Protein AF-A0A060BY42-F1 (afdb_monomer)

Structure (mmCIF, N/CA/C/O backbone):
data_AF-A0A060BY42-F1
#
_entry.id   AF-A0A060BY42-F1
#
loop_
_atom_site.group_PDB
_atom_site.id
_atom_site.type_symbol
_atom_site.label_atom_id
_atom_site.label_alt_id
_atom_site.label_comp_id
_atom_site.label_asym_id
_atom_site.label_entity_id
_atom_site.label_seq_id
_atom_site.pdbx_PDB_ins_code
_atom_site.Cartn_x
_atom_site.Cartn_y
_atom_site.Cartn_z
_atom_site.occupancy
_atom_site.B_iso_or_equiv
_atom_site.auth_seq_id
_atom_site.auth_comp_id
_atom_site.auth_asym_id
_atom_site.auth_atom_id
_atom_site.pdbx_PDB_model_num
ATOM 1 N N . MET A 1 1 ? -8.805 3.678 -10.107 1.00 89.75 1 MET A N 1
ATOM 2 C CA . MET A 1 1 ? -8.178 2.980 -8.961 1.00 89.75 1 MET A CA 1
ATOM 3 C C . MET A 1 1 ? -8.194 1.484 -9.227 1.00 89.75 1 MET A C 1
ATOM 5 O O . MET A 1 1 ? -9.092 1.037 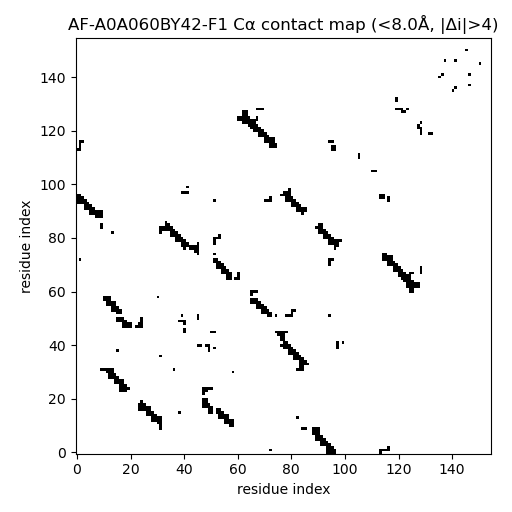-9.929 1.00 89.75 1 MET A O 1
ATOM 9 N N . SER A 1 2 ? -7.215 0.735 -8.718 1.00 96.62 2 SER A N 1
ATOM 10 C CA . SER A 1 2 ? -7.128 -0.723 -8.901 1.00 96.62 2 SER A CA 1
ATOM 11 C C . SER A 1 2 ? -7.958 -1.489 -7.869 1.00 96.62 2 SER A C 1
ATOM 13 O O . SER A 1 2 ? -8.522 -2.528 -8.190 1.00 96.62 2 SER A O 1
ATOM 15 N N . ALA A 1 3 ? -8.067 -0.961 -6.650 1.00 98.19 3 ALA A N 1
ATOM 16 C CA . ALA A 1 3 ? -8.959 -1.464 -5.611 1.00 98.19 3 ALA A CA 1
ATOM 17 C C . ALA A 1 3 ? -9.502 -0.310 -4.756 1.00 98.19 3 ALA A C 1
ATOM 19 O O . ALA A 1 3 ? -8.830 0.711 -4.593 1.00 98.19 3 ALA A O 1
ATOM 20 N N . SER A 1 4 ? -10.703 -0.498 -4.209 1.00 98.12 4 SER A N 1
ATOM 21 C CA . SER A 1 4 ? -11.350 0.382 -3.232 1.00 98.12 4 SER A CA 1
ATOM 22 C C . SER A 1 4 ? -12.171 -0.480 -2.277 1.00 98.12 4 SER A C 1
ATOM 24 O O . SER A 1 4 ? -12.924 -1.338 -2.737 1.00 98.12 4 SER A O 1
ATOM 26 N N . VAL A 1 5 ? -12.014 -0.271 -0.974 1.00 98.38 5 VAL A N 1
ATOM 27 C CA . VAL A 1 5 ? -12.710 -1.011 0.085 1.00 98.38 5 VAL A CA 1
ATOM 28 C C . VAL A 1 5 ? -13.320 -0.012 1.057 1.00 98.38 5 VAL A C 1
ATOM 30 O O . VAL A 1 5 ? -12.617 0.872 1.545 1.00 98.38 5 VAL A O 1
ATOM 33 N N . ASP A 1 6 ? -14.612 -0.179 1.329 1.00 98.25 6 ASP A N 1
ATOM 34 C CA . ASP A 1 6 ? -15.363 0.618 2.297 1.00 98.25 6 ASP A CA 1
ATOM 35 C C . ASP A 1 6 ? -15.526 -0.169 3.604 1.00 98.25 6 ASP A C 1
ATOM 37 O O . ASP A 1 6 ? -15.841 -1.362 3.594 1.00 98.25 6 ASP A O 1
ATOM 41 N N . PHE A 1 7 ? -15.304 0.505 4.728 1.00 98.12 7 PHE A N 1
ATOM 42 C CA . PHE A 1 7 ? -15.380 -0.023 6.085 1.00 98.12 7 PHE A CA 1
ATOM 43 C C . PHE A 1 7 ? -16.527 0.651 6.841 1.00 98.12 7 PHE A C 1
ATOM 45 O O . PHE A 1 7 ? -16.809 1.835 6.654 1.00 98.12 7 PHE A O 1
ATOM 52 N N . GLY A 1 8 ? -17.180 -0.112 7.719 1.00 97.69 8 GLY A N 1
ATOM 53 C CA . GLY A 1 8 ? -18.333 0.359 8.491 1.00 97.69 8 GLY A CA 1
ATOM 54 C C . GLY A 1 8 ? -18.002 1.334 9.625 1.00 97.69 8 GLY A C 1
ATOM 55 O O . GLY A 1 8 ? -18.927 1.879 10.216 1.00 97.69 8 GLY A O 1
ATOM 56 N N . ASP A 1 9 ? -16.720 1.544 9.926 1.00 97.69 9 ASP A N 1
ATOM 57 C CA . ASP A 1 9 ? -16.242 2.494 10.929 1.00 97.69 9 ASP A CA 1
ATOM 58 C C . ASP A 1 9 ? -14.921 3.161 10.472 1.00 97.69 9 ASP A C 1
ATOM 60 O O . ASP A 1 9 ? -14.315 2.712 9.495 1.00 97.69 9 ASP A O 1
ATOM 64 N N . ASP A 1 10 ? -14.478 4.228 11.144 1.00 97.38 10 ASP A N 1
ATOM 65 C CA . ASP A 1 10 ? -13.224 4.956 10.878 1.00 97.38 10 ASP A CA 1
ATOM 66 C C . ASP A 1 10 ? -12.148 4.770 11.966 1.00 97.38 10 ASP A C 1
ATOM 68 O O . ASP A 1 10 ? -11.090 5.403 11.921 1.00 97.38 10 ASP A O 1
ATOM 72 N N . GLY A 1 11 ? -12.381 3.857 12.915 1.00 97.81 11 GLY A N 1
ATOM 73 C CA . GLY A 1 11 ? -11.515 3.567 14.054 1.00 97.81 11 GLY A CA 1
ATOM 74 C C . GLY A 1 11 ? -10.272 2.776 13.659 1.00 97.81 11 GLY A C 1
ATOM 75 O O . GLY A 1 11 ? -10.122 1.606 14.032 1.00 97.81 11 GLY A O 1
ATOM 76 N N . PHE A 1 12 ? -9.377 3.419 12.911 1.00 98.56 12 PHE A N 1
ATOM 77 C CA . PHE A 1 12 ? -8.144 2.842 12.389 1.00 98.56 12 PHE A CA 1
ATOM 78 C C . PHE A 1 12 ? -6.930 3.736 12.635 1.00 98.56 12 PHE A C 1
ATOM 80 O O . PHE A 1 12 ? -7.016 4.952 12.781 1.00 98.56 12 PHE A O 1
ATOM 87 N N . GLU A 1 13 ? -5.760 3.114 12.609 1.00 98.56 13 GLU A N 1
ATOM 88 C CA . GLU A 1 13 ? -4.482 3.770 12.408 1.00 98.56 13 GLU A CA 1
ATOM 89 C C . GLU A 1 13 ? -3.991 3.446 10.998 1.00 98.56 13 GLU A C 1
ATOM 91 O O . GLU A 1 13 ? -3.857 2.281 10.611 1.00 98.56 13 GLU A O 1
ATOM 96 N N . LEU A 1 14 ? -3.733 4.497 10.228 1.00 98.62 14 LEU A N 1
ATOM 97 C CA . LEU A 1 14 ? -3.132 4.420 8.913 1.00 98.62 14 LEU A CA 1
ATOM 98 C C . LEU A 1 14 ? -1.630 4.171 9.059 1.00 98.62 14 LEU A C 1
ATOM 100 O O . LEU A 1 14 ? -0.914 4.965 9.676 1.00 98.62 14 LEU A O 1
ATOM 104 N N . LEU A 1 15 ? -1.163 3.083 8.453 1.00 98.62 15 LEU A N 1
ATOM 105 C CA . LEU A 1 15 ? 0.239 2.709 8.371 1.00 98.62 15 LEU A CA 1
ATOM 106 C C . LEU A 1 15 ? 0.736 2.800 6.926 1.00 98.62 15 LEU A C 1
ATOM 108 O O . LEU A 1 15 ? 0.155 2.211 6.010 1.00 98.62 15 LEU A O 1
ATOM 112 N N . THR A 1 16 ? 1.841 3.516 6.741 1.00 98.56 16 THR A N 1
ATOM 113 C CA . THR A 1 16 ? 2.538 3.721 5.464 1.00 98.56 16 THR A CA 1
ATOM 114 C C . THR A 1 16 ? 4.033 3.446 5.621 1.00 98.56 16 THR A C 1
ATOM 116 O O . THR A 1 16 ? 4.559 3.364 6.734 1.00 98.56 16 THR A O 1
ATOM 119 N N . LEU A 1 17 ? 4.721 3.248 4.495 1.00 98.38 17 LEU A N 1
ATOM 120 C CA . LEU A 1 17 ? 6.171 3.053 4.449 1.00 98.38 17 LEU A CA 1
ATOM 121 C C . LEU A 1 17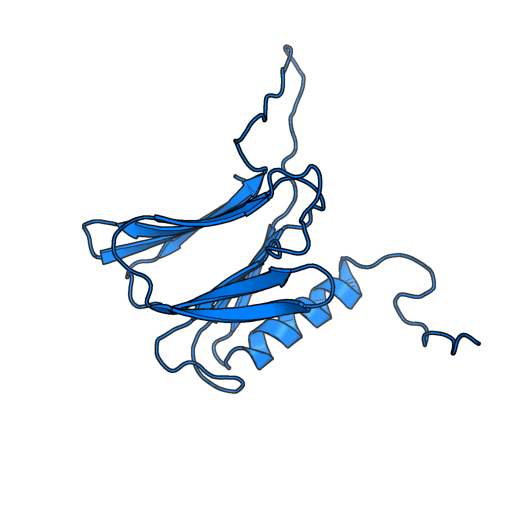 ? 6.799 4.225 3.701 1.00 98.38 17 LEU A C 1
ATOM 123 O O . LEU A 1 17 ? 6.794 4.259 2.465 1.00 98.38 17 LEU A O 1
ATOM 127 N N . ASP A 1 18 ? 7.346 5.156 4.470 1.00 97.62 18 ASP A N 1
ATOM 128 C CA . ASP A 1 18 ? 7.786 6.466 4.002 1.00 97.62 18 ASP A CA 1
ATOM 129 C C . ASP A 1 18 ? 9.305 6.613 4.132 1.00 97.62 18 ASP A C 1
ATOM 131 O O . ASP A 1 18 ? 9.956 5.880 4.873 1.00 97.62 18 ASP A O 1
ATOM 135 N N . GLY A 1 19 ? 9.921 7.547 3.415 1.00 97.50 19 GLY A N 1
ATOM 136 C CA . GLY A 1 19 ? 11.364 7.715 3.526 1.00 97.50 19 GLY A CA 1
ATOM 137 C C . GLY A 1 19 ? 11.989 8.677 2.535 1.00 97.50 19 GLY A C 1
ATOM 138 O O . GLY A 1 19 ? 11.374 9.630 2.057 1.00 97.50 19 GLY A O 1
ATOM 139 N N . ALA A 1 20 ? 13.256 8.422 2.244 1.00 97.31 20 ALA A N 1
ATOM 140 C CA . ALA A 1 20 ? 14.043 9.132 1.250 1.00 97.31 20 ALA A CA 1
ATOM 141 C C . ALA A 1 20 ? 15.107 8.196 0.665 1.00 97.31 20 ALA A C 1
ATOM 143 O O . ALA A 1 20 ? 15.242 7.046 1.080 1.00 97.31 20 ALA A O 1
ATOM 144 N N . HIS A 1 21 ? 15.870 8.693 -0.307 1.00 97.00 21 HIS A N 1
ATOM 145 C CA . HIS A 1 21 ? 17.052 7.982 -0.785 1.00 97.00 21 HIS A CA 1
ATOM 146 C C . HIS A 1 21 ? 18.021 7.723 0.380 1.00 97.00 21 HIS A C 1
ATOM 148 O O . HIS A 1 21 ? 18.299 8.649 1.144 1.00 97.00 21 HIS A O 1
ATOM 154 N N . ALA A 1 22 ? 18.504 6.483 0.505 1.00 97.25 22 ALA A N 1
ATOM 155 C CA . ALA A 1 22 ? 19.337 6.003 1.613 1.00 97.25 22 ALA A CA 1
ATOM 156 C C . ALA A 1 22 ? 18.655 6.022 3.000 1.00 97.25 22 ALA A C 1
ATOM 158 O O . ALA A 1 22 ? 19.324 5.903 4.025 1.00 97.25 22 ALA A O 1
ATOM 159 N N . ASN A 1 23 ? 17.330 6.176 3.039 1.00 96.62 23 ASN A N 1
ATOM 160 C CA . ASN A 1 23 ? 16.511 6.125 4.248 1.00 96.62 23 ASN A CA 1
ATOM 161 C C . ASN A 1 23 ? 15.087 5.644 3.905 1.00 96.62 23 ASN A C 1
ATOM 163 O O . ASN A 1 23 ? 14.094 6.318 4.190 1.00 96.62 23 ASN A O 1
ATOM 167 N N . GLU A 1 24 ? 14.984 4.542 3.166 1.00 97.81 24 GLU A N 1
ATOM 168 C CA . GLU A 1 24 ? 13.725 4.066 2.597 1.00 97.81 24 GLU A CA 1
ATOM 169 C C . GLU A 1 24 ? 12.838 3.338 3.620 1.00 97.81 24 GLU A C 1
ATOM 171 O O . GLU A 1 24 ? 13.324 2.571 4.447 1.00 97.81 24 GLU A O 1
ATOM 176 N N . ARG A 1 25 ? 11.512 3.439 3.433 1.00 97.19 25 ARG A N 1
ATOM 177 C CA . ARG A 1 25 ? 10.504 2.524 4.015 1.00 97.19 25 ARG A CA 1
ATOM 178 C C . ARG A 1 25 ? 10.474 2.483 5.552 1.00 97.19 25 ARG A C 1
ATOM 180 O O . ARG A 1 25 ? 10.186 1.442 6.140 1.00 97.19 25 ARG A O 1
ATOM 187 N N . ASN A 1 26 ? 10.695 3.621 6.196 1.00 97.94 26 ASN A N 1
ATOM 188 C CA . ASN A 1 26 ? 10.383 3.808 7.607 1.00 97.94 26 ASN A CA 1
ATOM 189 C C . ASN A 1 26 ? 8.879 3.639 7.841 1.00 97.94 26 ASN A C 1
ATOM 191 O O . ASN A 1 26 ? 8.052 4.191 7.111 1.00 97.94 26 ASN A O 1
ATOM 195 N N . VAL A 1 27 ? 8.528 2.876 8.874 1.00 98.00 27 VAL A N 1
ATOM 196 C CA . VAL A 1 27 ? 7.132 2.676 9.263 1.00 98.00 27 VAL A CA 1
ATOM 197 C C . VAL A 1 27 ? 6.603 3.968 9.866 1.00 98.00 27 VAL A C 1
ATOM 199 O O . VAL A 1 27 ? 7.075 4.414 10.910 1.00 98.00 27 VAL A O 1
ATOM 202 N N . THR A 1 28 ? 5.591 4.536 9.223 1.00 98.00 28 THR A N 1
ATOM 203 C CA . THR A 1 28 ? 4.845 5.680 9.738 1.00 98.00 28 THR A CA 1
ATOM 204 C C . THR A 1 28 ? 3.451 5.207 10.102 1.00 98.00 28 THR A C 1
ATOM 206 O O . THR A 1 28 ? 2.785 4.559 9.299 1.00 98.00 28 THR A O 1
ATOM 209 N N . ARG A 1 29 ? 3.014 5.510 11.324 1.00 97.69 29 ARG A N 1
ATOM 210 C CA . ARG A 1 29 ? 1.703 5.127 11.851 1.00 97.69 29 ARG A CA 1
ATOM 211 C C . ARG A 1 29 ? 1.035 6.353 12.449 1.00 97.69 29 ARG A C 1
ATOM 213 O O . ARG A 1 29 ? 1.653 7.060 13.243 1.00 97.69 29 ARG A O 1
ATOM 220 N N . ARG A 1 30 ? -0.210 6.608 12.062 1.00 97.69 30 ARG A N 1
ATOM 221 C CA . ARG A 1 30 ? -1.001 7.740 12.557 1.00 97.69 30 ARG A CA 1
ATOM 222 C C . ARG A 1 30 ? -2.479 7.366 12.657 1.00 97.69 30 ARG A C 1
ATOM 224 O O . ARG A 1 30 ? -2.940 6.604 11.811 1.00 97.69 30 ARG A O 1
ATOM 231 N N . PRO A 1 31 ? -3.232 7.898 13.631 1.00 98.12 31 PRO A N 1
ATOM 232 C CA . PRO A 1 31 ? -4.685 7.757 13.649 1.00 98.12 31 PRO A CA 1
ATOM 233 C C . PRO A 1 31 ? -5.301 8.253 12.338 1.00 98.12 31 PRO A C 1
ATOM 235 O O . PRO A 1 31 ? -4.859 9.271 11.799 1.00 98.12 31 PRO A O 1
ATOM 238 N N . LEU A 1 32 ? -6.304 7.535 11.833 1.00 98.25 32 LEU A N 1
ATOM 239 C CA . LEU A 1 32 ? -7.108 7.992 10.709 1.00 98.25 32 LEU A CA 1
ATOM 240 C C . LEU A 1 32 ? -7.959 9.180 11.180 1.00 98.25 32 LEU A C 1
ATOM 242 O O . LEU A 1 32 ? -8.719 9.071 12.139 1.00 98.25 32 LEU A O 1
ATOM 246 N N . ALA A 1 33 ? -7.790 10.329 10.535 1.00 97.38 33 ALA A N 1
ATOM 247 C CA . ALA A 1 33 ? -8.521 11.556 10.848 1.00 97.38 33 ALA A CA 1
ATOM 248 C C . ALA A 1 33 ? -9.635 11.821 9.816 1.00 97.38 33 ALA A C 1
ATOM 250 O O . ALA A 1 33 ? -9.572 11.267 8.719 1.00 97.38 33 ALA A O 1
ATOM 251 N N . PRO A 1 34 ? -10.623 12.690 10.108 1.00 98.06 34 PRO A N 1
ATOM 252 C CA . PRO A 1 34 ? -11.609 13.122 9.117 1.00 98.06 34 PRO A CA 1
ATOM 253 C C . PRO A 1 34 ? -10.962 13.668 7.834 1.00 98.06 34 PRO A C 1
ATOM 255 O O . PRO A 1 34 ? -10.028 14.472 7.892 1.00 98.06 34 PRO A O 1
ATOM 258 N N . GLY A 1 35 ? -11.486 13.260 6.677 1.00 98.00 35 GLY A N 1
ATOM 259 C CA . GLY A 1 35 ? -10.960 13.619 5.358 1.00 98.00 35 GLY A CA 1
ATOM 260 C C . GLY A 1 35 ? -9.943 12.617 4.802 1.00 98.00 35 GLY A C 1
ATOM 261 O O . GLY A 1 35 ? -9.776 11.511 5.314 1.00 98.00 35 GLY A O 1
ATOM 262 N N . ILE A 1 36 ? -9.266 12.998 3.717 1.00 98.38 36 ILE A N 1
ATOM 263 C CA . ILE A 1 36 ? -8.377 12.112 2.950 1.00 98.38 36 ILE A CA 1
ATOM 264 C C . ILE A 1 36 ? -6.942 12.199 3.472 1.00 98.38 36 ILE A C 1
ATOM 266 O O . ILE A 1 36 ? -6.360 13.279 3.561 1.00 98.38 36 ILE A O 1
ATOM 270 N N . GLN A 1 37 ? -6.338 11.045 3.739 1.00 98.31 37 GLN A N 1
ATOM 271 C CA . GLN A 1 37 ? -4.910 10.895 3.992 1.00 98.31 37 GLN A CA 1
ATOM 272 C C . GLN A 1 37 ? -4.300 9.964 2.953 1.00 98.31 37 GLN A C 1
ATOM 274 O O . GLN A 1 37 ? -4.720 8.818 2.806 1.00 98.31 37 GLN A O 1
ATOM 279 N N . SER A 1 38 ? -3.280 10.441 2.245 1.00 98.00 38 SER A N 1
ATOM 280 C CA . SER A 1 38 ? -2.714 9.727 1.103 1.00 98.00 38 SER A CA 1
ATOM 281 C C . SER A 1 38 ? -1.194 9.710 1.098 1.00 98.00 38 SER A C 1
ATOM 283 O O . SER A 1 38 ? -0.539 10.574 1.681 1.00 98.00 38 SER A O 1
ATOM 285 N N . VAL A 1 39 ? -0.655 8.734 0.376 1.00 98.25 39 VAL A N 1
ATOM 286 C CA . VAL A 1 39 ? 0.727 8.689 -0.099 1.00 98.25 39 VAL A CA 1
ATOM 287 C C . VAL A 1 39 ? 0.709 8.401 -1.593 1.00 98.25 39 VAL A C 1
ATOM 289 O O . VAL A 1 39 ? -0.142 7.663 -2.096 1.00 98.25 39 VAL A O 1
ATOM 292 N N . GLU A 1 40 ? 1.621 9.017 -2.328 1.00 98.19 40 GLU A N 1
ATOM 293 C CA . GLU A 1 40 ? 1.620 8.928 -3.781 1.00 98.19 40 GLU A CA 1
ATOM 294 C C . GLU A 1 40 ? 3.023 9.060 -4.362 1.00 98.19 40 GLU A C 1
ATOM 296 O O . GLU A 1 40 ? 3.945 9.574 -3.727 1.00 98.19 40 GLU A O 1
ATOM 301 N N . SER A 1 41 ? 3.159 8.655 -5.620 1.00 97.88 41 SER A N 1
ATOM 302 C CA . SER A 1 41 ? 4.300 9.027 -6.443 1.00 97.88 41 SER A CA 1
ATOM 303 C C . SER A 1 41 ? 3.851 9.630 -7.765 1.00 97.88 41 SER A C 1
ATOM 305 O O . SER A 1 41 ? 2.932 9.130 -8.415 1.00 97.88 41 SER A O 1
ATOM 307 N N . ARG A 1 42 ? 4.559 10.692 -8.160 1.00 96.88 42 ARG A N 1
ATOM 308 C CA . ARG A 1 42 ? 4.431 11.424 -9.431 1.00 96.88 42 ARG A CA 1
ATOM 309 C C . ARG A 1 42 ? 5.756 11.445 -10.210 1.00 96.88 42 ARG A C 1
ATOM 311 O O . ARG A 1 42 ? 5.995 12.334 -11.017 1.00 96.88 42 ARG A O 1
ATOM 318 N N . ARG A 1 43 ? 6.676 10.525 -9.897 1.00 94.50 43 ARG A N 1
ATOM 319 C CA . ARG A 1 43 ? 8.084 10.552 -10.349 1.00 94.50 43 ARG A CA 1
ATOM 320 C C . ARG A 1 43 ? 8.390 9.599 -11.512 1.00 94.50 43 ARG A C 1
ATOM 322 O O . ARG A 1 43 ? 9.553 9.337 -11.788 1.00 94.50 43 ARG A O 1
ATOM 329 N N . GLY A 1 44 ? 7.368 9.008 -12.127 1.00 92.50 44 GLY A N 1
ATOM 330 C CA . GLY A 1 44 ? 7.496 7.939 -13.125 1.00 92.50 44 GLY A CA 1
ATOM 331 C C . GLY A 1 44 ? 7.880 6.574 -12.538 1.00 92.50 44 GLY A C 1
ATOM 332 O O . GLY A 1 44 ? 7.957 5.592 -13.267 1.00 92.50 44 GLY A O 1
ATOM 333 N N . ALA A 1 45 ? 8.087 6.496 -11.223 1.00 95.69 45 ALA A N 1
ATOM 334 C CA . ALA A 1 45 ? 8.452 5.293 -10.484 1.00 95.69 45 ALA A CA 1
ATOM 335 C C . ALA A 1 45 ? 7.709 5.254 -9.146 1.00 95.69 45 ALA A C 1
ATOM 337 O O . ALA A 1 45 ? 7.266 6.297 -8.670 1.00 95.69 45 ALA A O 1
ATOM 338 N N . SER A 1 46 ? 7.650 4.101 -8.482 1.00 91.88 46 SER A N 1
ATOM 339 C CA . SER A 1 46 ? 7.042 3.987 -7.150 1.00 91.88 46 SER A CA 1
ATOM 340 C C . SER A 1 46 ? 7.711 4.887 -6.103 1.00 91.88 46 SER A C 1
ATOM 342 O O . SER A 1 46 ? 7.037 5.335 -5.195 1.00 91.88 46 SER A O 1
ATOM 344 N N . SER A 1 47 ? 8.985 5.256 -6.288 1.00 92.19 47 SER A N 1
ATOM 345 C CA . SER A 1 47 ? 9.766 6.202 -5.467 1.00 92.19 47 SER A CA 1
ATOM 346 C C . SER A 1 47 ? 10.420 5.630 -4.199 1.00 92.19 47 SER A C 1
ATOM 348 O O . SER A 1 47 ? 10.082 4.547 -3.728 1.00 92.19 47 SER A O 1
ATOM 350 N N . HIS A 1 48 ? 11.396 6.379 -3.671 1.00 96.00 48 HIS A N 1
ATOM 351 C CA . HIS A 1 48 ? 12.022 6.130 -2.364 1.00 96.00 48 HIS A CA 1
ATOM 352 C C . HIS A 1 48 ? 11.202 6.749 -1.221 1.00 96.00 48 HIS A C 1
ATOM 354 O O . HIS A 1 48 ? 11.336 6.342 -0.071 1.00 96.00 48 HIS A O 1
ATOM 360 N N . GLN A 1 49 ? 10.386 7.757 -1.552 1.00 97.44 49 GLN A N 1
ATOM 361 C CA . GLN A 1 49 ? 9.640 8.578 -0.608 1.00 97.44 49 GLN A CA 1
ATOM 362 C C . GLN A 1 49 ? 8.438 7.849 -0.028 1.00 97.44 49 GLN A C 1
ATOM 364 O O . GLN A 1 49 ? 8.196 7.959 1.167 1.00 97.44 49 GLN A O 1
ATOM 369 N N . HIS A 1 50 ? 7.723 7.100 -0.866 1.00 97.81 50 HIS A N 1
ATOM 370 C CA . HIS A 1 50 ? 6.545 6.341 -0.468 1.00 97.81 50 HIS A CA 1
ATOM 371 C C . HIS A 1 50 ? 6.531 4.992 -1.176 1.00 97.81 50 HIS A C 1
ATOM 373 O O . HIS A 1 50 ? 6.720 4.912 -2.389 1.00 97.81 50 HIS A O 1
ATOM 379 N N . ASN A 1 51 ? 6.289 3.921 -0.428 1.00 97.88 51 ASN A N 1
ATOM 380 C CA . ASN A 1 51 ? 6.049 2.603 -1.003 1.00 97.88 51 ASN A CA 1
ATOM 381 C C . ASN A 1 51 ? 4.578 2.467 -1.447 1.00 97.88 51 ASN A C 1
ATOM 383 O O . ASN A 1 51 ? 3.707 3.015 -0.770 1.00 97.88 51 ASN A O 1
ATOM 387 N N . PRO A 1 52 ? 4.259 1.705 -2.515 1.00 97.94 52 PRO A N 1
ATOM 388 C CA . PRO A 1 52 ? 2.885 1.431 -2.940 1.00 97.94 52 PRO A CA 1
ATOM 389 C C . PRO A 1 52 ? 2.204 0.394 -2.031 1.00 97.94 52 PRO A C 1
ATOM 391 O O . PRO A 1 52 ? 1.751 -0.669 -2.464 1.00 97.94 52 PRO A O 1
ATOM 394 N N . PHE A 1 53 ? 2.166 0.716 -0.742 1.00 98.44 53 PHE A N 1
ATOM 395 C CA . PHE A 1 53 ? 1.621 -0.073 0.345 1.00 98.44 53 PHE A CA 1
ATOM 396 C C . PHE A 1 53 ? 0.900 0.843 1.333 1.00 98.44 53 PHE A C 1
ATOM 398 O O . PHE A 1 53 ? 1.404 1.907 1.693 1.00 98.44 53 PHE A O 1
ATOM 405 N N . LEU A 1 54 ? -0.257 0.390 1.797 1.00 98.25 54 LEU A N 1
ATOM 406 C CA . LEU A 1 54 ? -1.036 1.028 2.847 1.00 98.25 54 LEU A CA 1
ATOM 407 C C . LEU A 1 54 ? -1.640 -0.061 3.726 1.00 98.25 54 LEU A C 1
ATOM 409 O O . LEU A 1 54 ? -2.105 -1.080 3.211 1.00 98.25 54 LEU A O 1
ATOM 413 N N . ALA A 1 55 ? -1.674 0.162 5.035 1.00 98.62 55 ALA A N 1
ATOM 414 C CA . ALA A 1 55 ? -2.435 -0.677 5.946 1.00 98.62 55 ALA A CA 1
ATOM 415 C C . ALA A 1 55 ? -3.332 0.149 6.871 1.00 98.62 55 ALA A C 1
ATOM 417 O O . ALA A 1 55 ? -2.956 1.231 7.313 1.00 98.62 55 ALA A O 1
ATOM 418 N N . LEU A 1 56 ? -4.510 -0.389 7.173 1.00 98.75 56 LEU A N 1
ATOM 419 C CA . LEU A 1 56 ? -5.393 0.086 8.230 1.00 98.75 56 LEU A CA 1
ATOM 420 C C . LEU A 1 56 ? -5.337 -0.916 9.378 1.00 98.75 56 LEU A C 1
ATOM 422 O O . LEU A 1 56 ? -5.750 -2.067 9.235 1.00 98.75 56 LEU A O 1
ATOM 426 N N . ALA A 1 57 ? -4.783 -0.487 10.504 1.00 98.62 57 ALA A N 1
ATOM 427 C CA . ALA A 1 57 ? -4.661 -1.284 11.715 1.00 98.62 57 ALA A CA 1
ATOM 428 C C . ALA A 1 57 ? -5.691 -0.825 12.746 1.00 98.62 57 ALA A C 1
ATOM 430 O O . ALA A 1 57 ? -5.955 0.370 12.862 1.00 98.62 57 ALA A O 1
ATOM 431 N N . ARG A 1 58 ? -6.258 -1.742 13.531 1.00 98.38 58 ARG A N 1
ATOM 432 C CA . ARG A 1 58 ? -7.036 -1.337 14.708 1.00 98.38 58 ARG A CA 1
ATOM 433 C C . ARG A 1 58 ? -6.135 -0.617 15.720 1.00 98.38 58 ARG A C 1
ATOM 435 O O . ARG A 1 58 ? -4.964 -0.995 15.845 1.00 98.38 58 ARG A O 1
ATOM 442 N N . PRO A 1 59 ? -6.660 0.371 16.470 1.00 97.62 59 PRO A N 1
ATOM 443 C CA . PRO A 1 59 ? -5.930 1.003 17.558 1.00 97.62 59 PRO A CA 1
ATOM 444 C C . PRO A 1 59 ? -5.326 -0.042 18.495 1.00 97.62 59 PRO A C 1
ATOM 446 O O . PRO A 1 59 ? -6.010 -0.957 18.953 1.00 97.62 59 PRO A O 1
ATOM 449 N N . GLY A 1 60 ? -4.022 0.068 18.738 1.00 96.75 60 GLY A N 1
ATOM 450 C CA . GLY A 1 60 ? -3.291 -0.872 19.588 1.00 96.75 60 GLY A CA 1
ATOM 451 C C . GLY A 1 60 ? -2.884 -2.189 18.920 1.00 96.75 60 GLY A C 1
ATOM 452 O O . GLY A 1 60 ? -2.162 -2.949 19.548 1.00 96.75 60 GLY A O 1
ATOM 453 N N . ALA A 1 61 ? -3.248 -2.466 17.660 1.00 98.06 61 ALA A N 1
ATOM 454 C CA . ALA A 1 61 ? -2.750 -3.650 16.954 1.00 98.06 61 ALA A CA 1
ATOM 455 C C . ALA A 1 61 ? -1.214 -3.617 16.845 1.00 98.06 61 ALA A C 1
ATOM 457 O O . ALA A 1 61 ? -0.632 -2.608 16.444 1.00 98.06 61 ALA A O 1
ATOM 458 N N . GLY A 1 62 ? -0.548 -4.713 17.193 1.00 97.50 62 GLY A N 1
ATOM 459 C CA . GLY A 1 62 ? 0.910 -4.832 17.200 1.00 97.50 62 GLY A CA 1
ATOM 460 C C . GLY A 1 62 ? 1.425 -5.877 16.212 1.00 97.50 62 GLY A C 1
ATOM 461 O O . GLY A 1 62 ? 0.727 -6.314 15.300 1.00 97.50 62 GLY A O 1
ATOM 462 N N . GLU A 1 63 ? 2.659 -6.333 16.420 1.00 98.12 63 GLU A N 1
ATOM 463 C CA . GLU A 1 63 ? 3.272 -7.381 15.587 1.00 98.12 63 GLU A CA 1
ATOM 464 C C . GLU A 1 63 ? 2.583 -8.747 15.715 1.00 98.12 63 GLU A C 1
ATOM 466 O O . GLU A 1 63 ? 2.531 -9.512 14.751 1.00 98.12 63 GLU A O 1
ATOM 471 N N . ALA A 1 64 ? 2.043 -9.051 16.897 1.00 98.06 64 ALA A N 1
ATOM 472 C CA . ALA A 1 64 ? 1.520 -10.375 17.241 1.00 98.06 64 ALA A CA 1
ATOM 473 C C . ALA A 1 64 ? 0.032 -10.391 17.634 1.00 98.06 64 ALA A C 1
ATOM 475 O O . ALA A 1 64 ? -0.476 -11.433 18.041 1.00 98.06 64 ALA A O 1
ATOM 476 N N . HIS A 1 65 ? -0.665 -9.254 17.560 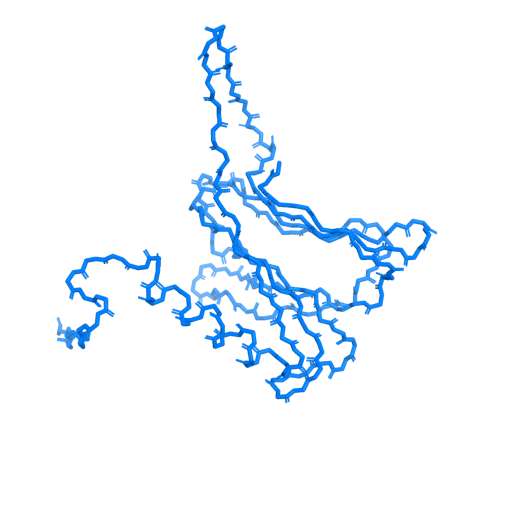1.00 97.75 65 HIS A N 1
ATOM 477 C CA . HIS A 1 65 ? -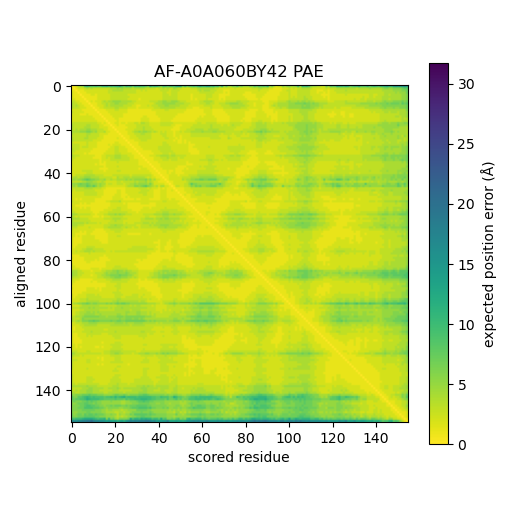2.074 -9.150 17.940 1.00 97.75 65 HIS A CA 1
ATOM 478 C C . HIS A 1 65 ? -2.774 -8.003 17.211 1.00 97.75 65 HIS A C 1
ATOM 480 O O . HIS A 1 65 ? -2.128 -7.059 16.755 1.00 97.75 65 HIS A O 1
ATOM 486 N N . GLY A 1 66 ? -4.103 -8.064 17.174 1.00 97.75 66 GLY A N 1
ATOM 487 C CA . GLY A 1 66 ? -4.957 -7.031 16.599 1.00 97.75 66 GLY A CA 1
ATOM 488 C C . GLY A 1 66 ? -5.219 -7.223 15.109 1.00 97.75 66 GLY A C 1
ATOM 489 O O . GLY A 1 66 ? -4.513 -7.951 14.409 1.00 97.75 66 GLY A O 1
ATOM 490 N N . GLU A 1 67 ? -6.275 -6.573 14.637 1.00 98.56 67 GLU A N 1
ATOM 491 C CA . GLU A 1 67 ? -6.709 -6.666 13.250 1.00 98.56 67 GLU A CA 1
ATOM 492 C C . GLU A 1 67 ? -5.977 -5.648 12.378 1.00 98.56 67 GLU A C 1
ATOM 494 O O . GLU A 1 67 ? -5.854 -4.474 12.738 1.00 98.56 67 GLU A O 1
ATOM 499 N N . VAL A 1 68 ? -5.510 -6.098 11.215 1.00 98.69 68 VAL A N 1
ATOM 500 C CA . VAL A 1 68 ? -4.870 -5.246 10.216 1.00 98.69 68 VAL A CA 1
ATOM 501 C C . VAL A 1 68 ? -5.309 -5.653 8.815 1.00 98.69 68 VAL A C 1
ATOM 503 O O . VAL A 1 68 ? -5.263 -6.831 8.449 1.00 98.69 68 VAL A O 1
ATOM 506 N N . TYR A 1 69 ? -5.677 -4.657 8.018 1.00 98.75 69 TYR A N 1
ATOM 507 C CA . TYR A 1 69 ? -5.998 -4.762 6.600 1.00 98.75 69 TYR A CA 1
ATOM 508 C C . TYR A 1 69 ? -4.859 -4.133 5.804 1.00 98.75 69 TYR A C 1
ATOM 510 O O . TYR A 1 69 ? -4.500 -2.990 6.059 1.00 98.75 69 TYR A O 1
ATOM 518 N N . GLY A 1 70 ? -4.272 -4.860 4.859 1.00 98.56 70 GLY A N 1
ATOM 519 C CA . GLY A 1 70 ? -3.168 -4.386 4.026 1.00 98.56 70 GLY A CA 1
ATOM 520 C C . GLY A 1 70 ? -3.531 -4.362 2.549 1.00 98.56 70 GLY A C 1
ATOM 521 O O . GLY A 1 70 ? -4.173 -5.285 2.048 1.00 98.56 70 GLY A O 1
ATOM 522 N N . MET A 1 71 ? -3.053 -3.339 1.847 1.00 98.69 71 MET A N 1
ATOM 523 C CA . MET A 1 71 ? -3.143 -3.187 0.399 1.00 98.69 71 MET A CA 1
ATOM 524 C C . MET A 1 71 ? -1.741 -2.978 -0.172 1.00 98.69 71 MET A C 1
ATOM 526 O O . MET A 1 71 ? -0.982 -2.145 0.322 1.00 98.69 71 MET A O 1
ATOM 530 N N . ASN A 1 72 ? -1.395 -3.702 -1.232 1.00 98.50 72 ASN A N 1
ATOM 531 C CA . ASN A 1 72 ? -0.139 -3.510 -1.952 1.00 98.50 72 ASN A CA 1
ATOM 532 C C . ASN A 1 72 ? -0.384 -3.557 -3.461 1.00 98.50 72 ASN A C 1
ATOM 534 O O . ASN A 1 72 ? -1.085 -4.443 -3.950 1.00 98.50 72 ASN A O 1
ATOM 538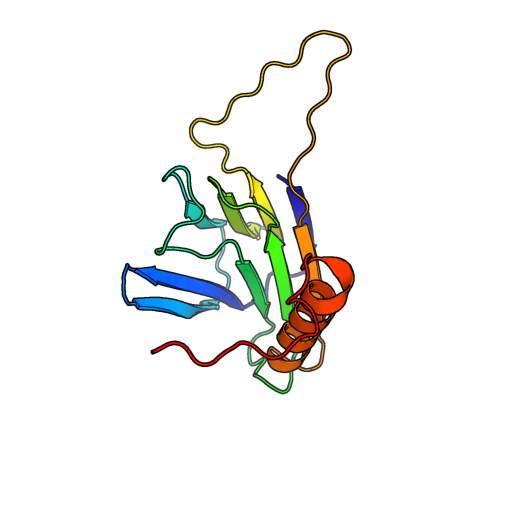 N N . LEU A 1 73 ? 0.171 -2.597 -4.197 1.00 98.56 73 LEU A N 1
ATOM 539 C CA . LEU A 1 73 ? -0.041 -2.491 -5.639 1.00 98.56 73 LEU A CA 1
ATOM 540 C C . LEU A 1 73 ? 1.069 -3.215 -6.403 1.00 98.56 73 LEU A C 1
ATOM 542 O O . LEU A 1 73 ? 2.249 -2.910 -6.234 1.00 98.56 73 LEU A O 1
ATOM 546 N N . VAL A 1 74 ? 0.691 -4.116 -7.309 1.00 98.25 74 VAL A N 1
ATOM 547 C CA . VAL A 1 74 ? 1.618 -4.775 -8.238 1.00 98.25 74 VAL A CA 1
ATOM 548 C C . VAL A 1 74 ? 1.894 -3.825 -9.408 1.00 98.25 74 VAL A C 1
ATOM 550 O O . VAL A 1 74 ? 1.411 -4.006 -10.524 1.00 98.25 74 VAL A O 1
ATOM 553 N N . TYR A 1 75 ? 2.629 -2.750 -9.126 1.00 98.06 75 TYR A N 1
ATOM 554 C CA . TYR A 1 75 ? 2.978 -1.710 -10.090 1.00 98.06 75 TYR A CA 1
ATOM 555 C C . TYR A 1 75 ? 4.227 -0.944 -9.655 1.00 98.06 75 TYR A C 1
ATOM 557 O O . TYR A 1 75 ? 4.456 -0.739 -8.465 1.00 98.06 75 TYR A O 1
ATOM 565 N N . SER A 1 76 ? 5.008 -0.472 -10.627 1.00 97.25 76 SER A N 1
ATOM 566 C CA . SER A 1 76 ? 6.304 0.173 -10.371 1.00 97.25 76 SER A CA 1
ATOM 567 C C . SER A 1 76 ? 6.360 1.645 -10.784 1.00 97.25 76 SER A C 1
ATOM 569 O O . SER A 1 76 ? 7.420 2.250 -10.660 1.00 97.25 76 SER A O 1
ATOM 571 N N . GLY A 1 77 ? 5.261 2.214 -11.290 1.00 97.00 77 GLY A N 1
ATOM 572 C CA . GLY A 1 77 ? 5.176 3.605 -11.750 1.00 97.00 77 GLY A CA 1
ATOM 573 C C . GLY A 1 77 ? 4.494 4.543 -10.747 1.00 97.00 77 GLY A C 1
ATOM 574 O O . GLY A 1 77 ? 4.519 4.317 -9.537 1.00 97.00 77 GLY A O 1
ATOM 575 N N . ASN A 1 78 ? 3.855 5.594 -11.269 1.00 97.81 78 ASN A N 1
ATOM 576 C CA . ASN A 1 78 ? 3.060 6.531 -10.474 1.00 97.81 78 ASN A CA 1
ATOM 577 C C . ASN A 1 78 ? 1.861 5.830 -9.823 1.00 97.81 78 ASN A C 1
ATOM 579 O O . ASN A 1 78 ? 1.016 5.254 -10.512 1.00 97.81 78 ASN A O 1
ATOM 583 N N . PHE A 1 79 ? 1.754 5.930 -8.503 1.00 98.44 79 PHE A N 1
ATOM 584 C CA . PHE A 1 79 ? 0.657 5.346 -7.740 1.00 98.44 79 PHE A CA 1
ATOM 585 C C . PHE A 1 79 ? 0.041 6.376 -6.796 1.00 98.44 79 PHE A C 1
ATOM 587 O O . PHE A 1 79 ? 0.687 7.360 -6.434 1.00 98.44 79 PHE A O 1
ATOM 594 N N . LEU A 1 80 ? -1.193 6.110 -6.387 1.00 98.62 80 LEU A N 1
ATOM 595 C CA . LEU A 1 80 ? -1.875 6.781 -5.290 1.00 98.62 80 LEU A CA 1
ATOM 596 C C . LEU A 1 80 ? -2.441 5.700 -4.369 1.00 98.62 80 LEU A C 1
ATOM 598 O O . LEU A 1 80 ? -3.121 4.788 -4.841 1.00 98.62 80 LEU A O 1
ATOM 602 N N . ALA A 1 81 ? -2.155 5.804 -3.075 1.00 98.62 81 ALA A N 1
ATOM 603 C CA . ALA A 1 81 ? -2.798 5.035 -2.018 1.00 98.62 81 ALA A CA 1
ATOM 604 C C . ALA A 1 81 ? -3.386 6.014 -1.002 1.00 98.62 81 ALA A C 1
ATOM 606 O O . ALA A 1 81 ? -2.703 6.952 -0.587 1.00 98.62 81 ALA A O 1
ATOM 607 N N . PHE A 1 82 ? -4.637 5.824 -0.601 1.00 98.56 82 PHE A N 1
ATOM 608 C CA . PHE A 1 82 ? -5.264 6.697 0.382 1.00 98.56 82 PHE A CA 1
ATOM 609 C C . PHE A 1 82 ? -6.226 5.951 1.294 1.00 98.56 82 PHE A C 1
ATOM 611 O O . PHE A 1 82 ? -6.766 4.906 0.929 1.00 98.56 82 PHE A O 1
ATOM 618 N N . ALA A 1 83 ? -6.440 6.543 2.464 1.00 98.69 83 ALA A N 1
ATOM 619 C CA . ALA A 1 83 ? -7.551 6.255 3.345 1.00 98.69 83 ALA A CA 1
ATOM 620 C C . ALA A 1 83 ? -8.326 7.552 3.615 1.00 98.69 83 ALA A C 1
ATOM 622 O O . ALA A 1 83 ? -7.724 8.606 3.815 1.00 98.69 83 ALA A O 1
ATOM 623 N N . GLU A 1 84 ? -9.648 7.489 3.591 1.00 98.56 84 GLU A N 1
ATOM 624 C CA . GLU A 1 84 ? -10.542 8.616 3.839 1.00 98.56 84 GLU A CA 1
ATOM 625 C C . GLU A 1 84 ? -11.498 8.259 4.969 1.00 98.56 84 GLU A C 1
ATOM 627 O O . GLU A 1 84 ? -12.164 7.233 4.868 1.00 98.56 84 GLU A O 1
ATOM 632 N N . ALA A 1 85 ? -11.593 9.094 6.006 1.00 98.38 85 ALA A N 1
ATOM 633 C CA . ALA A 1 85 ? -12.692 9.014 6.967 1.00 98.38 85 ALA A CA 1
ATOM 634 C C . ALA A 1 85 ? -13.793 10.007 6.575 1.00 98.38 85 ALA A C 1
ATOM 636 O O . ALA A 1 85 ? -13.567 11.221 6.521 1.00 98.38 85 ALA A O 1
ATOM 637 N N . GLY A 1 86 ? -14.976 9.480 6.268 1.00 95.81 86 GLY A N 1
ATOM 638 C CA . GLY A 1 86 ? -16.136 10.252 5.842 1.00 95.81 86 GLY A CA 1
ATOM 639 C C . GLY A 1 86 ? -16.921 10.859 7.008 1.00 95.81 86 GLY A C 1
ATOM 640 O O . GLY A 1 86 ? -16.754 10.493 8.167 1.00 95.81 86 GLY A O 1
ATOM 641 N N . GLN A 1 87 ? -17.864 11.748 6.686 1.00 96.00 87 GLN A N 1
ATOM 642 C CA . GLN A 1 87 ? -18.700 12.453 7.674 1.00 96.00 87 GLN A CA 1
ATOM 643 C C . GLN A 1 87 ? -19.557 11.541 8.573 1.00 96.00 87 GLN A C 1
ATOM 645 O O . GLN A 1 87 ? -20.042 11.982 9.608 1.00 96.00 87 GLN A O 1
ATOM 650 N N . PHE A 1 88 ? -19.778 10.288 8.164 1.00 96.56 88 PHE A N 1
ATOM 651 C CA . PHE A 1 88 ? -20.577 9.301 8.897 1.00 96.56 88 PHE A CA 1
ATOM 652 C C . PHE A 1 88 ? -19.721 8.313 9.696 1.00 96.56 88 PHE A C 1
ATOM 654 O O . PHE A 1 88 ? -20.188 7.217 9.987 1.00 96.56 88 PHE A O 1
ATOM 661 N N . HIS A 1 89 ? -18.472 8.671 10.008 1.00 95.00 89 HIS A N 1
ATOM 662 C CA . HIS A 1 89 ? -17.524 7.802 10.709 1.00 95.00 89 HIS A CA 1
ATOM 663 C C . HIS A 1 89 ? -17.303 6.459 10.013 1.00 95.00 89 HIS A C 1
ATOM 665 O O . HIS A 1 89 ? -17.244 5.423 10.654 1.00 95.00 89 HIS A O 1
ATOM 671 N N . THR A 1 90 ? -17.212 6.476 8.685 1.00 97.88 90 THR A N 1
ATOM 672 C CA . THR A 1 90 ? -16.862 5.312 7.855 1.00 97.88 90 THR A CA 1
ATOM 673 C C . THR A 1 90 ? -15.515 5.564 7.200 1.00 97.88 90 THR A C 1
ATOM 675 O O . THR A 1 90 ? -15.180 6.720 6.931 1.00 97.88 90 THR A O 1
ATOM 678 N N . ALA A 1 91 ? -14.753 4.508 6.917 1.00 98.38 91 ALA A N 1
ATOM 679 C CA . ALA A 1 91 ? -13.484 4.627 6.209 1.00 98.38 91 ALA A CA 1
ATOM 680 C C . ALA A 1 91 ? -13.550 4.046 4.794 1.00 98.38 91 ALA A C 1
ATOM 682 O O . ALA A 1 91 ? -14.161 3.007 4.564 1.00 98.38 91 ALA A O 1
ATOM 683 N N . ARG A 1 92 ? -12.846 4.670 3.852 1.00 98.62 92 ARG A N 1
ATOM 684 C CA . ARG A 1 92 ? -12.554 4.119 2.524 1.00 98.62 92 ARG A CA 1
ATOM 685 C C . ARG A 1 92 ? -11.054 4.003 2.349 1.00 98.62 92 ARG A C 1
ATOM 687 O O . ARG A 1 92 ? -10.363 5.001 2.501 1.00 98.62 92 ARG A O 1
ATOM 694 N N . ALA A 1 93 ? -10.554 2.832 1.966 1.00 98.62 93 ALA A N 1
ATOM 695 C CA . ALA A 1 93 ? -9.164 2.650 1.553 1.00 98.62 93 ALA A CA 1
ATOM 696 C C . ALA A 1 93 ? -9.089 2.271 0.074 1.00 98.62 93 ALA A C 1
ATOM 698 O O . ALA A 1 93 ? -9.798 1.373 -0.382 1.00 98.62 93 ALA A O 1
ATOM 699 N N . ALA A 1 94 ? -8.218 2.931 -0.683 1.00 98.62 94 ALA A N 1
ATOM 700 C CA . ALA A 1 94 ? -8.050 2.660 -2.103 1.00 98.62 94 ALA A CA 1
ATOM 701 C C . ALA A 1 94 ? -6.593 2.792 -2.544 1.00 98.62 94 ALA A C 1
ATOM 703 O O . ALA A 1 94 ? -5.827 3.593 -2.009 1.00 98.62 94 ALA A O 1
ATOM 704 N N . ILE A 1 95 ? -6.220 2.020 -3.566 1.00 98.75 95 ILE A N 1
ATOM 705 C CA . ILE A 1 95 ? -4.890 2.072 -4.181 1.00 98.75 95 ILE A CA 1
ATOM 706 C C . ILE A 1 95 ? -4.968 1.810 -5.689 1.00 98.75 95 ILE A C 1
ATOM 708 O O . ILE A 1 95 ? -5.851 1.099 -6.179 1.00 98.75 95 ILE A O 1
ATOM 712 N N . GLY A 1 96 ? -4.081 2.432 -6.461 1.00 98.44 96 GLY A N 1
ATOM 713 C CA . GLY A 1 96 ? -4.014 2.250 -7.908 1.00 98.44 96 GLY A CA 1
ATOM 714 C C . GLY A 1 96 ? -3.061 3.221 -8.588 1.00 98.44 96 GLY A C 1
ATOM 715 O O . GLY A 1 96 ? -2.219 3.842 -7.942 1.00 98.44 96 GLY A O 1
ATOM 716 N N . LEU A 1 97 ? -3.221 3.354 -9.906 1.00 97.88 97 LEU A N 1
ATOM 717 C CA . LEU A 1 97 ? -2.531 4.371 -10.701 1.00 97.88 97 LEU A CA 1
ATOM 718 C C . LEU A 1 97 ? -2.827 5.772 -10.165 1.00 97.88 97 LEU A C 1
ATOM 720 O O . LEU A 1 97 ? -3.972 6.081 -9.829 1.00 97.88 97 LEU A O 1
ATOM 724 N N . ASN A 1 98 ? -1.795 6.613 -10.113 1.00 97.44 98 ASN A N 1
ATOM 725 C CA . ASN A 1 98 ? -1.973 8.013 -9.755 1.00 97.44 98 ASN A CA 1
ATOM 726 C C . ASN A 1 98 ? -2.733 8.742 -10.878 1.00 97.44 98 ASN A C 1
ATOM 728 O O . ASN A 1 98 ? -2.279 8.677 -12.020 1.00 97.44 98 ASN A O 1
ATOM 732 N N . PRO A 1 99 ? -3.844 9.446 -10.591 1.00 96.00 99 PRO A N 1
ATOM 733 C CA . PRO A 1 99 ? -4.529 10.261 -11.594 1.00 96.00 99 PRO A CA 1
ATOM 734 C C . PRO A 1 99 ? -3.720 11.487 -12.045 1.00 96.00 99 PRO A C 1
ATOM 736 O O . PRO A 1 99 ? -4.028 12.061 -13.088 1.00 96.00 99 PRO A O 1
ATOM 739 N N . PHE A 1 100 ? -2.703 11.909 -11.285 1.00 95.19 100 PHE A N 1
ATOM 740 C CA . PHE A 1 100 ? -1.832 13.014 -11.672 1.00 95.19 100 PHE A CA 1
ATOM 741 C C . PHE A 1 100 ? -1.135 12.718 -13.004 1.00 95.19 100 PHE A C 1
ATOM 743 O O . PHE A 1 100 ? -0.348 11.775 -13.100 1.00 95.19 100 PHE A O 1
ATOM 750 N N . ASP A 1 101 ? -1.418 13.561 -13.999 1.00 92.00 101 ASP A N 1
ATOM 751 C CA . ASP A 1 101 ? -0.851 13.490 -15.350 1.00 92.00 101 ASP A CA 1
ATOM 752 C C . ASP A 1 101 ? -1.051 12.122 -16.036 1.00 92.00 101 ASP A C 1
ATOM 754 O O . ASP A 1 101 ? -0.256 11.681 -16.864 1.00 92.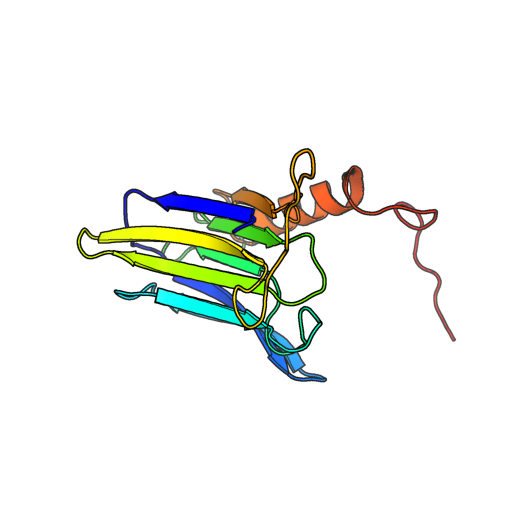00 101 ASP A O 1
ATOM 758 N N . PHE A 1 102 ? -2.129 11.417 -15.675 1.00 96.06 102 PHE A N 1
ATOM 759 C CA . PHE A 1 102 ? -2.502 10.150 -16.289 1.00 96.06 102 PHE A CA 1
ATOM 760 C C . PHE A 1 102 ? -3.714 10.336 -17.202 1.00 96.06 102 PHE A C 1
ATOM 762 O O . PHE A 1 102 ? -4.800 10.716 -16.763 1.00 96.06 102 PHE A O 1
ATOM 769 N N . SER A 1 103 ? -3.544 10.006 -18.479 1.00 96.44 103 SER A N 1
ATOM 770 C CA . SER A 1 103 ? -4.636 9.883 -19.441 1.00 96.44 103 SER A CA 1
ATOM 771 C C . SER A 1 103 ? -4.397 8.669 -20.333 1.00 96.44 103 SER A C 1
ATOM 773 O O . SER A 1 103 ? -3.258 8.333 -20.656 1.00 96.44 103 SER A O 1
ATOM 775 N N . TRP A 1 104 ? -5.475 7.984 -20.709 1.00 96.94 104 TRP A N 1
ATOM 776 C CA . TRP A 1 104 ? -5.418 6.830 -21.600 1.00 96.94 104 TRP A CA 1
ATOM 777 C C . TRP A 1 104 ? -6.565 6.913 -22.603 1.00 96.94 104 TRP A C 1
ATOM 779 O O . TRP A 1 104 ? -7.735 6.875 -22.221 1.00 96.94 104 TRP A O 1
ATOM 789 N N . LEU A 1 105 ? -6.237 7.059 -23.886 1.00 97.69 105 LEU A N 1
ATOM 790 C CA . LEU A 1 105 ? -7.224 7.066 -24.961 1.00 97.69 105 LEU A CA 1
ATOM 791 C C . LEU A 1 105 ? -7.648 5.626 -25.260 1.00 97.69 105 LEU A C 1
ATOM 793 O O . LEU A 1 105 ? -6.798 4.800 -25.576 1.00 97.69 105 LEU A O 1
ATOM 797 N N . LEU A 1 106 ? -8.951 5.350 -25.191 1.00 98.12 106 LEU A N 1
ATOM 798 C CA . LEU A 1 106 ? -9.539 4.091 -25.646 1.00 98.12 106 LEU A CA 1
ATOM 799 C C . LEU A 1 106 ? -10.373 4.335 -26.898 1.00 98.12 106 LEU A C 1
ATOM 801 O O . LEU A 1 106 ? -11.369 5.060 -26.866 1.00 98.12 106 LEU A O 1
ATOM 805 N N . ARG A 1 107 ? -9.966 3.725 -28.007 1.00 98.25 107 ARG A N 1
ATOM 806 C CA . ARG A 1 107 ? -10.746 3.678 -29.246 1.00 98.25 107 ARG A CA 1
ATOM 807 C C . ARG A 1 107 ? -11.812 2.580 -29.160 1.00 98.25 107 ARG A C 1
ATOM 809 O O . ARG A 1 107 ? -11.709 1.684 -28.322 1.00 98.25 107 ARG A O 1
ATOM 816 N N . PRO A 1 108 ? -12.841 2.610 -30.026 1.00 98.12 108 PRO A N 1
ATOM 817 C CA . PRO A 1 108 ? -13.843 1.550 -30.066 1.00 98.12 108 PRO A CA 1
ATOM 818 C C . PRO A 1 108 ? -13.199 0.161 -30.189 1.00 98.12 108 PRO A C 1
ATOM 820 O O . PRO A 1 108 ? -12.413 -0.082 -31.101 1.00 98.12 108 PRO A O 1
ATOM 823 N N . GLY A 1 109 ? -13.535 -0.737 -29.261 1.00 98.12 109 GLY A N 1
ATOM 824 C CA . GLY A 1 109 ? -12.998 -2.101 -29.200 1.00 98.12 109 GLY A CA 1
ATOM 825 C C . GLY A 1 109 ? -11.699 -2.265 -28.399 1.00 98.12 109 GLY A C 1
ATOM 826 O O . GLY A 1 109 ? -11.298 -3.401 -28.157 1.00 98.12 109 GLY A O 1
ATOM 827 N N . GLU A 1 110 ? -11.057 -1.181 -27.955 1.00 98.44 110 GLU A N 1
ATOM 828 C CA . GLU A 1 110 ? -9.892 -1.250 -27.064 1.00 98.44 110 GLU A CA 1
ATOM 829 C C . GLU A 1 110 ? -10.310 -1.444 -25.599 1.00 98.44 110 GLU A C 1
ATOM 831 O O . GLU A 1 110 ? -11.418 -1.097 -25.184 1.00 98.44 110 GLU A O 1
ATOM 836 N N . SER A 1 111 ? -9.397 -1.986 -24.793 1.00 97.88 111 SER A N 1
ATOM 837 C CA . SER A 1 111 ? -9.578 -2.173 -23.355 1.00 97.88 111 SER A CA 1
ATOM 838 C C . SER A 1 111 ? -8.379 -1.639 -22.577 1.00 97.88 111 SER A C 1
ATOM 840 O O . SER A 1 111 ? -7.268 -1.521 -23.096 1.00 97.88 111 SER A O 1
ATOM 842 N N . PHE A 1 112 ? -8.614 -1.303 -21.311 1.00 97.69 112 PHE A N 1
ATOM 843 C CA . PHE A 1 112 ? -7.580 -0.877 -20.378 1.00 97.69 112 PHE A CA 1
ATOM 844 C C . PHE A 1 112 ? -7.564 -1.812 -19.172 1.00 97.69 112 PHE A C 1
ATOM 846 O O . PHE A 1 112 ? -8.595 -2.013 -18.531 1.00 97.69 112 PHE A O 1
ATOM 853 N N . GLN A 1 113 ? -6.391 -2.354 -18.848 1.00 97.88 113 GLN A N 1
ATOM 854 C CA . GLN A 1 113 ? -6.191 -3.193 -17.672 1.00 97.88 113 GLN A CA 1
ATOM 855 C C . GLN A 1 113 ? -5.428 -2.409 -16.606 1.00 97.88 113 GLN A C 1
ATOM 857 O O . GLN A 1 113 ? -4.272 -2.030 -16.796 1.00 97.88 113 GLN A O 1
ATOM 862 N N . CYS A 1 114 ? -6.065 -2.209 -15.455 1.00 97.44 114 CYS A N 1
ATOM 863 C CA . CYS A 1 114 ? -5.395 -1.654 -14.286 1.00 97.44 114 CYS A CA 1
ATOM 864 C C . CYS A 1 114 ? -4.372 -2.656 -13.714 1.00 97.44 114 CYS A C 1
ATOM 866 O O . CYS A 1 114 ? -4.588 -3.869 -13.804 1.00 97.44 114 CYS A O 1
ATOM 868 N N . PRO A 1 115 ? -3.305 -2.181 -13.047 1.00 97.69 115 PRO A N 1
ATOM 869 C CA . PRO A 1 115 ? -2.442 -3.049 -12.254 1.00 97.69 115 PRO A CA 1
ATOM 870 C C . PRO A 1 115 ? -3.230 -3.757 -11.151 1.00 97.69 115 PRO A C 1
ATOM 872 O O . PRO A 1 115 ? -4.188 -3.195 -10.614 1.00 97.69 115 PRO A O 1
ATOM 875 N N . GLU A 1 116 ? -2.812 -4.959 -10.775 1.00 98.25 116 GLU A N 1
ATOM 876 C CA . GLU A 1 116 ? -3.458 -5.721 -9.707 1.00 98.25 116 GLU A CA 1
ATOM 877 C C . GLU A 1 116 ? -3.116 -5.151 -8.325 1.00 98.25 116 GLU A C 1
ATOM 879 O O . GLU A 1 116 ? -2.021 -4.636 -8.087 1.00 98.25 116 GLU A O 1
ATOM 884 N N . THR A 1 117 ? -4.058 -5.255 -7.389 1.00 98.50 117 THR A N 1
ATOM 885 C CA . THR A 1 117 ? -3.826 -4.962 -5.970 1.00 98.50 117 THR A CA 1
ATOM 886 C C . THR A 1 117 ? -3.962 -6.239 -5.168 1.00 98.50 117 THR A C 1
ATOM 888 O O . THR A 1 117 ? -4.958 -6.948 -5.288 1.00 98.50 117 THR A O 1
ATOM 891 N N . VAL A 1 118 ? -2.988 -6.499 -4.303 1.00 98.50 118 VAL A N 1
ATOM 892 C CA . VAL A 1 118 ? -3.071 -7.575 -3.323 1.00 98.50 118 VAL A CA 1
ATOM 893 C C . VAL A 1 118 ? -3.652 -7.023 -2.032 1.00 98.50 118 VAL A C 1
ATOM 895 O O . VAL A 1 118 ? -3.074 -6.133 -1.408 1.00 98.50 118 VAL A O 1
ATOM 898 N N . LEU A 1 119 ? -4.797 -7.579 -1.646 1.00 98.38 119 LEU A N 1
ATOM 899 C CA . LEU A 1 119 ? -5.463 -7.316 -0.378 1.00 98.38 119 LEU A CA 1
ATOM 900 C C . LEU A 1 119 ? -5.182 -8.472 0.579 1.00 98.38 119 LEU A C 1
ATOM 902 O O . LEU A 1 119 ? -5.300 -9.639 0.203 1.00 98.38 119 LEU A O 1
ATOM 906 N N . ALA A 1 120 ? -4.826 -8.154 1.816 1.00 98.31 120 ALA A N 1
ATOM 907 C CA . ALA A 1 120 ? -4.623 -9.145 2.8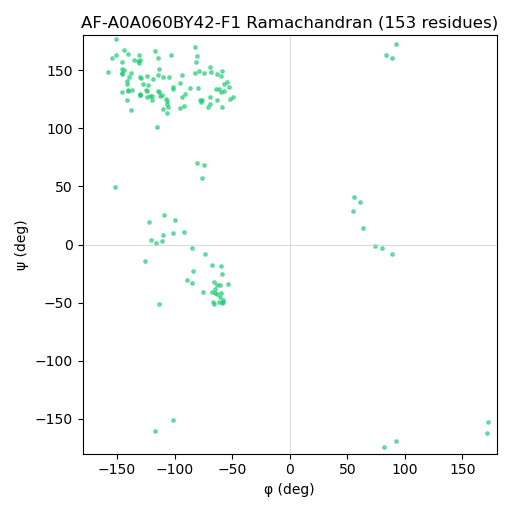61 1.00 98.31 120 ALA A CA 1
ATOM 908 C C . ALA A 1 120 ? -5.233 -8.665 4.177 1.00 98.31 120 ALA A C 1
ATOM 910 O O . ALA A 1 120 ? -5.229 -7.476 4.484 1.00 98.31 120 ALA A O 1
ATOM 911 N N . TYR A 1 121 ? -5.727 -9.612 4.966 1.00 98.50 121 TYR A N 1
ATOM 912 C CA . TYR A 1 121 ? -6.240 -9.382 6.309 1.00 98.50 121 TYR A CA 1
ATOM 913 C C . TYR A 1 121 ? -5.493 -10.278 7.298 1.00 98.50 121 TYR A C 1
ATOM 915 O O . TYR A 1 121 ? -5.127 -11.411 6.976 1.00 98.50 121 TYR A O 1
ATOM 923 N N . SER A 1 122 ? -5.279 -9.772 8.507 1.00 98.56 122 SER A N 1
ATOM 924 C CA . SER A 1 122 ? -4.728 -10.525 9.628 1.00 98.56 122 SER A CA 1
ATOM 925 C C . SER A 1 122 ? -5.429 -10.115 10.914 1.00 98.56 122 SER A C 1
ATOM 927 O O . SER A 1 122 ? -5.377 -8.948 11.279 1.00 98.56 122 SER A O 1
ATOM 929 N N . GLY A 1 123 ? -6.004 -11.079 11.636 1.00 98.00 123 GLY A N 1
ATOM 930 C CA . GLY A 1 123 ? -6.436 -10.890 13.030 1.00 98.00 123 GLY A CA 1
ATOM 931 C C . GLY A 1 123 ? -5.312 -11.100 14.058 1.00 98.00 123 GLY A C 1
ATOM 932 O O . GLY A 1 123 ? -5.533 -10.970 15.258 1.00 98.00 123 GLY A O 1
ATOM 933 N N . GLY A 1 124 ? -4.110 -11.474 13.602 1.00 97.50 124 GLY A N 1
ATOM 934 C CA . GLY A 1 124 ? -2.947 -11.792 14.440 1.00 97.50 124 GLY A CA 1
ATOM 935 C C . GLY A 1 124 ? -1.837 -10.742 14.373 1.00 97.50 124 GLY A C 1
ATOM 936 O O . GLY A 1 124 ? -0.668 -11.085 14.544 1.00 97.50 124 GLY A O 1
ATOM 937 N N . GLY A 1 125 ? -2.177 -9.494 14.049 1.00 98.31 125 GLY A N 1
ATOM 938 C CA . GLY A 1 125 ? -1.241 -8.377 13.957 1.00 98.31 125 GLY A CA 1
ATOM 939 C C . GLY A 1 125 ? -0.465 -8.278 12.641 1.00 98.31 125 GLY A C 1
ATOM 940 O O . GLY A 1 125 ? -0.687 -9.034 11.682 1.00 98.31 125 GLY A O 1
ATOM 941 N N . LEU A 1 126 ? 0.475 -7.329 12.617 1.00 98.38 126 LEU A N 1
ATOM 942 C CA . LEU A 1 126 ? 1.314 -6.965 11.466 1.00 98.38 126 LEU A CA 1
ATOM 943 C C . LEU A 1 126 ? 2.222 -8.108 11.000 1.00 98.38 126 LEU A C 1
ATOM 945 O O . LEU A 1 126 ? 2.415 -8.299 9.795 1.00 98.38 126 LEU A O 1
ATOM 949 N N . GLY A 1 127 ? 2.718 -8.936 11.919 1.00 98.25 127 GLY A N 1
ATOM 950 C CA . GLY A 1 127 ? 3.522 -10.101 11.574 1.00 98.25 127 GLY A CA 1
ATOM 951 C C . GLY A 1 127 ? 2.716 -11.137 10.787 1.00 98.25 127 GLY A C 1
ATOM 952 O O . GLY A 1 127 ? 3.225 -11.734 9.835 1.00 98.25 127 GLY A O 1
ATOM 953 N N . GLY A 1 128 ? 1.441 -11.340 11.145 1.00 98.31 128 GLY A N 1
ATOM 954 C CA . GLY A 1 128 ? 0.526 -12.216 10.403 1.00 98.31 128 GLY A CA 1
ATOM 955 C C . GLY A 1 128 ? 0.234 -11.694 8.996 1.00 98.31 128 GLY A C 1
ATOM 956 O O . GLY A 1 128 ? 0.282 -12.458 8.025 1.00 98.31 128 GLY A O 1
ATOM 957 N N . LEU A 1 129 ? 0.032 -10.381 8.876 1.00 98.44 129 LEU A N 1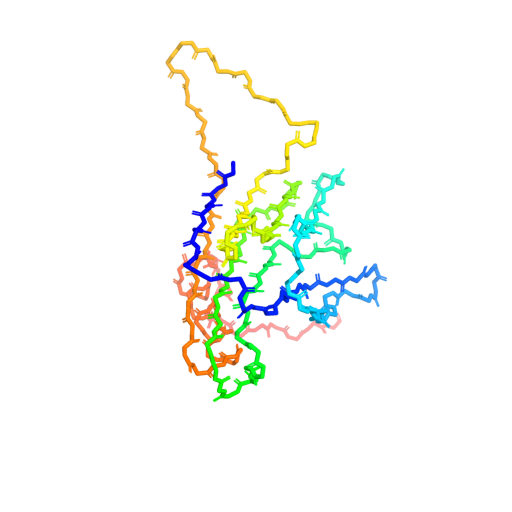
ATOM 958 C CA . LEU A 1 129 ? -0.161 -9.708 7.594 1.00 98.44 129 LEU A CA 1
ATOM 959 C C . LEU A 1 129 ? 1.075 -9.873 6.695 1.00 98.44 129 LEU A C 1
ATOM 961 O O . LEU A 1 129 ? 0.969 -10.336 5.559 1.00 98.44 129 LEU A O 1
ATOM 965 N N . SER A 1 130 ? 2.261 -9.594 7.238 1.00 98.19 130 SER A N 1
ATOM 966 C CA . SER A 1 130 ? 3.538 -9.688 6.522 1.00 98.19 130 SER A CA 1
ATOM 967 C C . SER A 1 130 ? 3.815 -11.107 6.030 1.00 98.19 130 SER A C 1
ATOM 969 O O . SER A 1 130 ? 4.146 -11.311 4.864 1.00 98.19 130 SER A O 1
ATOM 971 N N . ARG A 1 131 ? 3.607 -12.128 6.877 1.00 98.31 131 ARG A N 1
ATOM 972 C CA . ARG A 1 131 ? 3.745 -13.540 6.472 1.00 98.31 131 ARG A CA 1
ATOM 973 C C . ARG A 1 131 ? 2.788 -13.919 5.342 1.00 98.31 131 ARG A C 1
ATOM 975 O O . ARG A 1 131 ? 3.167 -14.709 4.477 1.00 98.31 131 ARG A O 1
ATOM 982 N N . THR A 1 132 ? 1.583 -13.351 5.328 1.00 98.19 132 THR A N 1
ATOM 983 C CA . THR A 1 132 ? 0.596 -13.582 4.265 1.00 98.19 132 THR A CA 1
ATOM 984 C C . THR A 1 132 ? 1.075 -13.008 2.933 1.00 98.19 132 THR A C 1
ATOM 986 O O . THR A 1 132 ? 1.132 -13.754 1.952 1.00 98.19 132 THR A O 1
ATOM 989 N N . PHE A 1 133 ? 1.524 -11.747 2.909 1.00 98.25 133 PHE A N 1
ATOM 990 C CA . PHE A 1 133 ? 2.143 -11.149 1.720 1.00 98.25 133 PHE A CA 1
ATOM 991 C C . PHE A 1 133 ? 3.373 -11.937 1.259 1.00 98.25 133 PHE A C 1
ATOM 993 O O . PHE A 1 133 ? 3.473 -12.313 0.093 1.00 98.25 133 PHE A O 1
ATOM 1000 N N . HIS A 1 134 ? 4.292 -12.252 2.177 1.00 97.88 134 HIS A N 1
ATOM 1001 C CA . HIS A 1 134 ? 5.531 -12.959 1.856 1.00 97.88 134 HIS A CA 1
ATOM 1002 C C . HIS A 1 134 ? 5.283 -14.333 1.230 1.00 97.88 134 HIS A C 1
ATOM 1004 O O . HIS A 1 134 ? 5.985 -14.705 0.289 1.00 97.88 134 HIS A O 1
ATOM 1010 N N . ARG A 1 135 ? 4.311 -15.095 1.746 1.00 97.56 135 ARG A N 1
ATOM 1011 C CA . ARG A 1 135 ? 3.949 -16.406 1.195 1.00 97.56 135 ARG A CA 1
ATOM 1012 C C . ARG A 1 135 ? 3.362 -16.263 -0.205 1.00 97.56 135 ARG A C 1
ATOM 1014 O O . ARG A 1 135 ? 3.859 -16.898 -1.131 1.00 97.56 135 ARG A O 1
ATOM 1021 N N . LEU A 1 136 ? 2.371 -15.381 -0.373 1.00 97.75 136 LEU A N 1
ATOM 1022 C CA . LEU A 1 136 ? 1.738 -15.152 -1.672 1.00 97.75 136 LEU A CA 1
ATOM 1023 C C . LEU A 1 136 ? 2.767 -14.725 -2.724 1.00 97.75 136 LEU A C 1
ATOM 1025 O O . LEU A 1 136 ? 2.804 -15.288 -3.815 1.00 97.75 136 LEU A O 1
ATOM 1029 N N . TYR A 1 137 ? 3.630 -13.763 -2.399 1.00 97.25 137 TYR A N 1
ATOM 1030 C CA . TYR A 1 137 ? 4.593 -13.244 -3.364 1.00 97.25 137 TYR A CA 1
ATOM 1031 C C . TYR A 1 137 ? 5.641 -14.269 -3.746 1.00 97.25 137 TYR A C 1
ATOM 1033 O O . TYR A 1 137 ? 5.939 -14.417 -4.928 1.00 97.25 137 TYR A O 1
ATOM 1041 N N . ARG A 1 138 ? 6.141 -15.036 -2.778 1.00 95.62 138 ARG A N 1
ATOM 1042 C CA . ARG A 1 138 ? 7.106 -16.097 -3.050 1.00 95.62 138 ARG A CA 1
ATOM 1043 C C . ARG A 1 138 ? 6.527 -17.188 -3.942 1.00 95.62 138 ARG A C 1
ATOM 1045 O O . ARG A 1 138 ? 7.211 -17.628 -4.854 1.00 95.62 138 ARG A O 1
ATOM 1052 N N . GLU A 1 139 ? 5.288 -17.605 -3.702 1.00 95.25 139 GLU A N 1
ATOM 1053 C CA . GLU A 1 139 ? 4.699 -18.766 -4.377 1.00 95.25 139 GLU A CA 1
ATOM 1054 C C . GLU A 1 139 ? 3.979 -18.418 -5.686 1.00 95.25 139 GLU A C 1
ATOM 1056 O O . GLU A 1 139 ? 3.924 -19.251 -6.596 1.00 95.25 139 GLU A O 1
ATOM 1061 N N . ARG A 1 140 ? 3.403 -17.212 -5.788 1.00 96.00 140 ARG A N 1
ATOM 1062 C CA . ARG A 1 140 ? 2.455 -16.844 -6.856 1.00 96.00 140 ARG A CA 1
ATOM 1063 C C . ARG A 1 140 ? 2.820 -15.591 -7.650 1.00 96.00 140 ARG A C 1
ATOM 1065 O O . ARG A 1 140 ? 2.254 -15.415 -8.723 1.00 96.00 140 ARG A O 1
ATOM 1072 N N . LEU A 1 141 ? 3.761 -14.762 -7.188 1.00 94.81 141 LEU A N 1
ATOM 1073 C CA . LEU A 1 141 ? 4.136 -13.525 -7.893 1.00 94.81 141 LEU A CA 1
ATOM 1074 C C . LEU A 1 141 ? 5.568 -13.550 -8.439 1.00 94.81 141 LEU A C 1
ATOM 1076 O O . LEU A 1 141 ? 5.787 -13.277 -9.619 1.00 94.81 141 LEU A O 1
ATOM 1080 N N . CYS A 1 142 ? 6.550 -13.881 -7.601 1.00 94.81 142 CYS A N 1
ATOM 1081 C CA . CYS A 1 142 ? 7.954 -13.943 -7.983 1.00 94.81 142 CYS A CA 1
ATOM 1082 C C . CYS A 1 142 ? 8.185 -15.034 -9.037 1.00 94.81 142 CYS A C 1
ATOM 1084 O O . CYS A 1 142 ? 7.740 -16.174 -8.898 1.00 94.81 142 CYS A O 1
ATOM 1086 N N . ARG A 1 143 ? 8.933 -14.687 -10.088 1.00 92.50 143 ARG A N 1
ATOM 1087 C CA . ARG A 1 143 ? 9.268 -15.579 -11.205 1.00 92.50 143 ARG A CA 1
ATOM 1088 C C . ARG A 1 143 ? 10.777 -15.806 -11.289 1.00 92.50 143 ARG A C 1
ATOM 1090 O O . ARG A 1 143 ? 11.569 -15.059 -10.718 1.00 92.50 143 ARG A O 1
ATOM 1097 N N . GLY A 1 144 ? 11.162 -16.807 -12.073 1.00 92.56 144 GLY A N 1
ATOM 1098 C CA . GLY A 1 144 ? 12.550 -17.057 -12.453 1.00 92.56 144 GLY A CA 1
ATOM 1099 C C . GLY A 1 144 ? 13.294 -18.028 -11.539 1.00 92.56 144 GLY A C 1
ATOM 1100 O O . GLY A 1 144 ? 12.808 -18.447 -10.490 1.00 92.56 144 GLY A O 1
ATOM 1101 N N . ARG A 1 145 ? 14.512 -18.380 -11.967 1.00 91.88 145 ARG A N 1
ATOM 1102 C CA . ARG A 1 145 ? 15.359 -19.426 -11.367 1.00 91.88 145 ARG A CA 1
ATOM 1103 C C . ARG A 1 145 ? 15.592 -19.250 -9.864 1.00 91.88 145 ARG A C 1
ATOM 1105 O O . ARG A 1 145 ? 15.709 -20.234 -9.146 1.00 91.88 145 ARG A O 1
ATOM 1112 N N . PHE A 1 146 ? 15.669 -18.007 -9.394 1.00 92.06 146 PHE A N 1
ATOM 1113 C CA . PHE A 1 146 ? 16.022 -17.695 -8.009 1.00 92.06 146 PHE A CA 1
ATOM 1114 C C . PHE A 1 146 ? 14.825 -17.562 -7.059 1.00 92.06 146 PHE A C 1
ATOM 1116 O O . PHE A 1 146 ? 14.999 -17.083 -5.941 1.00 92.06 146 PHE A O 1
ATOM 1123 N N . ARG A 1 147 ? 13.611 -17.941 -7.479 1.00 93.62 147 ARG A N 1
ATOM 1124 C CA . ARG A 1 147 ? 12.432 -17.913 -6.598 1.00 93.62 147 ARG A CA 1
ATOM 1125 C C . ARG A 1 147 ? 12.636 -18.787 -5.354 1.00 93.62 147 ARG A C 1
ATOM 1127 O O . ARG A 1 147 ? 12.469 -18.290 -4.246 1.00 93.62 147 ARG A O 1
ATOM 1134 N N . ASP A 1 148 ? 13.066 -20.035 -5.561 1.00 93.25 148 ASP A N 1
ATOM 1135 C CA . ASP A 1 148 ? 13.243 -21.045 -4.502 1.00 93.25 148 ASP A CA 1
ATOM 1136 C C . ASP A 1 148 ? 14.720 -21.397 -4.246 1.00 93.25 148 ASP A C 1
ATOM 1138 O O . ASP A 1 148 ? 15.027 -22.270 -3.439 1.00 93.25 148 ASP A O 1
ATOM 1142 N N . ALA A 1 149 ? 15.648 -20.733 -4.942 1.00 93.81 149 ALA A N 1
ATOM 1143 C CA . ALA A 1 149 ? 17.080 -20.970 -4.788 1.00 93.81 149 ALA A CA 1
ATOM 1144 C C . ALA A 1 149 ? 17.701 -20.006 -3.760 1.00 93.81 149 ALA A C 1
ATOM 1146 O O . ALA A 1 149 ? 17.307 -18.833 -3.707 1.00 93.81 149 ALA A O 1
ATOM 1147 N N . PRO A 1 150 ? 18.714 -20.450 -2.990 1.00 94.69 150 PRO A N 1
ATOM 1148 C CA . PRO A 1 150 ? 19.493 -19.549 -2.150 1.00 94.69 150 PRO A CA 1
ATOM 1149 C C . PRO A 1 150 ? 20.169 -18.471 -3.007 1.00 94.69 150 PRO A C 1
ATOM 1151 O O . PRO A 1 150 ? 20.568 -18.713 -4.151 1.00 94.69 150 PRO A O 1
ATOM 1154 N N . ARG A 1 151 ? 20.282 -17.257 -2.462 1.00 94.75 151 ARG A N 1
ATOM 1155 C CA . ARG A 1 151 ? 20.951 -16.140 -3.141 1.00 94.75 151 ARG A CA 1
ATOM 1156 C C . ARG A 1 151 ? 22.472 -16.287 -2.995 1.00 94.75 151 ARG A C 1
ATOM 1158 O O . ARG A 1 151 ? 22.921 -16.599 -1.894 1.00 94.75 151 ARG A O 1
ATOM 1165 N N . PRO A 1 152 ? 23.260 -16.097 -4.070 1.00 94.31 152 PRO A N 1
ATOM 1166 C CA . PRO A 1 152 ? 24.715 -16.202 -3.995 1.00 94.31 152 PRO A CA 1
ATOM 1167 C C . PRO A 1 152 ? 25.309 -15.060 -3.160 1.00 94.31 152 PRO A C 1
ATOM 1169 O O . PRO A 1 152 ? 24.785 -13.946 -3.173 1.00 94.31 152 PRO A O 1
ATOM 1172 N N . VAL A 1 153 ? 26.422 -15.333 -2.475 1.00 95.69 153 VAL A N 1
ATOM 1173 C CA . VAL A 1 153 ? 27.251 -14.295 -1.845 1.00 95.69 153 VAL A CA 1
ATOM 1174 C C . VAL A 1 153 ? 28.052 -13.600 -2.947 1.00 95.69 153 VAL A C 1
ATOM 1176 O O . VAL A 1 153 ? 28.736 -14.271 -3.719 1.00 95.69 153 VAL A O 1
ATOM 1179 N N . LEU A 1 154 ? 27.922 -12.277 -3.048 1.00 94.56 154 LEU A N 1
ATOM 118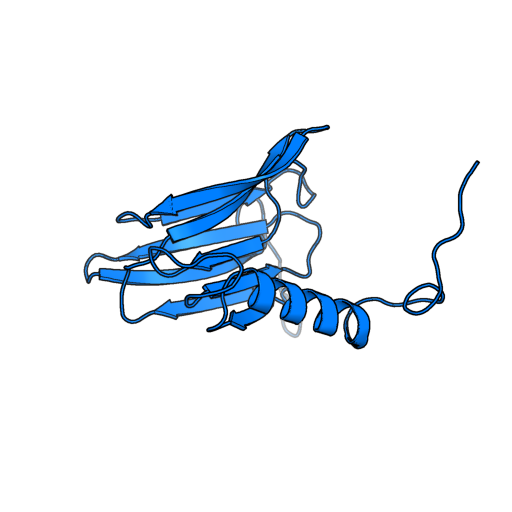0 C CA . LEU A 1 154 ? 28.629 -11.449 -4.028 1.00 94.56 154 LEU A CA 1
ATOM 1181 C C . LEU A 1 154 ? 29.900 -10.878 -3.375 1.00 94.56 154 LEU A C 1
ATOM 1183 O O . LEU A 1 154 ? 29.853 -10.503 -2.203 1.00 94.56 154 LEU A O 1
ATOM 1187 N N . VAL A 1 155 ? 31.005 -10.851 -4.126 1.00 77.88 155 VAL A N 1
ATOM 1188 C CA . VAL A 1 155 ? 32.290 -10.223 -3.754 1.00 77.88 155 VAL A CA 1
ATOM 1189 C C . VAL A 1 155 ? 32.450 -8.932 -4.539 1.00 77.88 155 VAL A C 1
ATOM 1191 O O . VAL A 1 155 ? 32.047 -8.941 -5.726 1.00 77.88 155 VAL A O 1
#

pLDDT: mean 97.12, std 2.36, range [77.88, 98.75]

Foldseek 3Di:
DQDKDKFPAQQWWKWWQAAAVVGAGDIDIGRADAFKDKDKDPPQFCHRGTAQKMKTWHVPFAQFAGKMKIKHWPDTGIKMWMWHQYPNRMIMTDIFHDPVVDDDDDDVPDDDDTTHMDIDMDRGGPNRRVVVVVVCCLPPNDDDDCSPPDDDDDD

Radius of gyration: 17.01 Å; Cα contacts (8 Å, |Δi|>4): 336; chains: 1; bounding box: 53×35×50 Å

Mean predicted aligned error: 3.05 Å

Nearest PDB structures (foldseek):
  4fnu-assembly1_D  TM=9.889E-01  e=3.195E-17  Geobacillus stearothermophilus
  4fns-assembly1_C  TM=9.928E-01  e=6.952E-17  Geobacillus stearothermophilus
  4fnq-assembly1_A  TM=9.937E-01  e=1.025E-16  Geobacillus stearothermophilus
  4fnt-assembly1_C  TM=9.925E-01  e=9.700E-17  Geobacillus stearothermophilus
  4fnr-assembly1_D  TM=9.909E-01  e=9.176E-17  Geobacillus stearothermophilus

Sequence (155 aa):
MSASVDFGDDGFELLTLDGAHANERNVTRRPLAPGIQSVESRRGASSHQHNPFLALARPGAGEAHGEVYGMNLVYSGNFLAFAEAGQFHTARAAIGLNPFDFSWLLRPGESFQCPETVLAYSGGGLGGLSRTFHRLYRERLCRGRFRDAPRPVLV

InterPro domains:
  IPR002252 Glycoside hydrolase family 36 [PR00743] (63-78)
  IPR002252 Glycoside hydrolase family 36 [PR00743] (114-134)
  IPR031704 Glycosyl hydrolase family 36, N-terminal [PF16875] (1-106)
  IPR038417 Alpha-galactosidase, N-terminal domain superfamily [G3DSA:2.70.98.60] (1-131)

Organism: NCBI:txid286556

Solvent-accessible surface area (backbone atoms only — not comparable to full-atom values): 8638 Å² total; per-residue (Å²): 112,45,43,75,49,80,42,92,46,36,78,32,25,42,33,39,30,34,43,34,86,100,48,60,57,42,83,44,74,43,74,54,52,85,42,82,48,74,51,60,24,88,75,72,26,33,61,48,45,27,50,65,43,42,30,46,25,35,78,87,40,40,58,76,33,35,43,30,41,39,41,36,51,64,65,63,36,36,27,32,37,38,41,28,24,47,99,81,47,23,23,38,41,36,36,28,65,27,71,78,96,57,85,81,91,73,58,96,91,58,85,85,84,72,55,56,57,51,74,49,72,16,71,40,4,52,48,43,35,50,52,50,52,53,50,50,37,54,76,74,63,56,72,68,86,63,55,86,44,86,81,80,87,83,131

Secondary structure (DSSP, 8-state):
--EEEEES----EEEEEEEETTEEEEEEEEEPPBEEEEEE--SSS--SSEEEEEEEE-TT--SSSB-EEEEEES-SSSEEEEEEE-TTS-EEEEEEE--TT------TT----PPPEEEEEESBHHHHHHHHHHHHIIIII--STTSSSPPPPP-